Protein AF-A0A7C5H1P5-F1 (afdb_monomer_lite)

Structure (mmCIF, N/CA/C/O backbone):
data_AF-A0A7C5H1P5-F1
#
_entry.id   AF-A0A7C5H1P5-F1
#
loop_
_atom_site.group_PDB
_atom_site.id
_atom_site.type_symbol
_atom_site.label_atom_id
_atom_site.label_alt_id
_atom_site.labe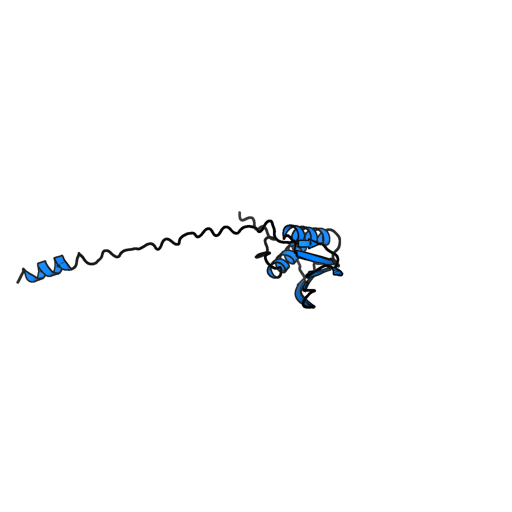l_comp_id
_atom_site.label_asym_id
_atom_site.label_entity_id
_atom_site.label_seq_id
_atom_site.pdbx_PDB_ins_code
_atom_site.Cartn_x
_atom_site.Cartn_y
_atom_site.Cartn_z
_atom_site.occupancy
_atom_site.B_iso_or_equiv
_atom_site.auth_seq_id
_atom_site.auth_comp_id
_atom_site.auth_asym_id
_atom_site.auth_atom_id
_atom_site.pdbx_PDB_model_num
ATOM 1 N N . MET A 1 1 ? 20.302 88.167 0.548 1.00 55.44 1 MET A N 1
ATOM 2 C CA . MET A 1 1 ? 19.332 87.057 0.392 1.00 55.44 1 MET A CA 1
ATOM 3 C C . MET A 1 1 ? 20.036 85.693 0.522 1.00 55.44 1 MET A C 1
ATOM 5 O O . MET A 1 1 ? 20.121 84.957 -0.442 1.00 55.44 1 MET A O 1
ATOM 9 N N . SER A 1 2 ? 20.633 85.384 1.687 1.00 56.62 2 SER A N 1
ATOM 10 C CA . SER A 1 2 ? 21.633 84.287 1.818 1.00 56.62 2 SER A CA 1
ATOM 11 C C . SER A 1 2 ? 21.554 83.483 3.138 1.00 56.62 2 SER A C 1
ATOM 13 O O . SER A 1 2 ? 22.177 82.436 3.280 1.00 56.62 2 SER A O 1
ATOM 15 N N . ARG A 1 3 ? 20.734 83.911 4.113 1.00 51.34 3 ARG A N 1
ATOM 16 C CA . ARG A 1 3 ? 20.598 83.218 5.412 1.00 51.34 3 ARG A CA 1
ATOM 17 C C . ARG A 1 3 ? 19.461 82.192 5.476 1.00 51.34 3 ARG A C 1
ATOM 19 O O . ARG A 1 3 ? 19.611 81.193 6.162 1.00 51.34 3 ARG A O 1
ATOM 26 N N . LYS A 1 4 ? 18.357 82.384 4.740 1.00 46.12 4 LYS A N 1
ATOM 27 C CA . LYS A 1 4 ? 17.201 81.462 4.790 1.00 46.12 4 LYS A CA 1
ATOM 28 C C . LYS A 1 4 ? 17.402 80.159 4.001 1.00 46.12 4 LYS A C 1
ATOM 30 O O . LYS A 1 4 ? 16.809 79.154 4.366 1.00 46.12 4 LYS A O 1
ATOM 35 N N . ILE A 1 5 ? 18.281 80.165 2.993 1.00 51.81 5 ILE A N 1
ATOM 36 C CA . ILE A 1 5 ? 18.596 78.998 2.142 1.00 51.81 5 ILE A CA 1
ATOM 37 C C . ILE A 1 5 ? 19.561 78.026 2.844 1.00 51.81 5 ILE A C 1
ATOM 39 O O . ILE A 1 5 ? 19.446 76.816 2.698 1.00 51.81 5 ILE A O 1
ATOM 43 N N . LYS A 1 6 ? 20.479 78.534 3.679 1.00 44.69 6 LYS A N 1
ATOM 44 C CA . LYS A 1 6 ? 21.408 77.677 4.439 1.00 44.69 6 LYS A CA 1
ATOM 45 C C . LYS A 1 6 ? 20.734 76.962 5.616 1.00 44.69 6 LYS A C 1
ATOM 47 O O . LYS A 1 6 ? 21.149 75.868 5.971 1.00 44.69 6 LYS A O 1
ATOM 52 N N . ILE A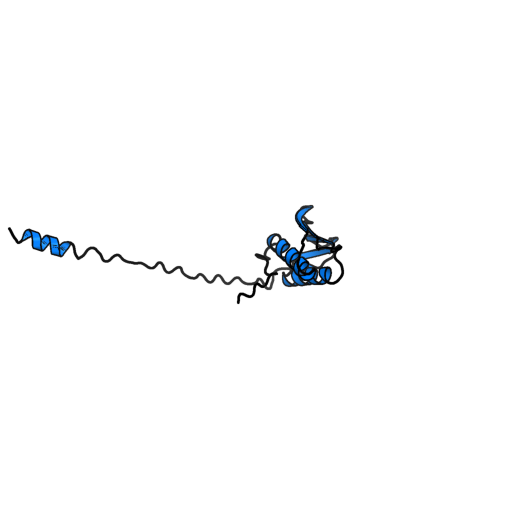 1 7 ? 19.681 77.553 6.188 1.00 51.31 7 ILE A N 1
ATOM 53 C CA . ILE A 1 7 ? 18.928 76.950 7.302 1.00 51.31 7 ILE A CA 1
ATOM 54 C C . ILE A 1 7 ? 17.991 75.844 6.795 1.00 51.31 7 ILE A C 1
ATOM 56 O O . ILE A 1 7 ? 17.827 74.829 7.462 1.00 51.31 7 ILE A O 1
ATOM 60 N N . THR A 1 8 ? 17.433 75.986 5.589 1.00 48.09 8 THR A N 1
ATOM 61 C CA . THR A 1 8 ? 16.593 74.940 4.981 1.00 48.09 8 THR A CA 1
ATOM 62 C C . THR A 1 8 ? 17.403 73.729 4.518 1.00 48.09 8 THR A C 1
ATOM 64 O O . THR A 1 8 ? 16.903 72.613 4.600 1.00 48.09 8 THR A O 1
ATOM 67 N N . LEU A 1 9 ? 18.668 73.910 4.121 1.00 46.34 9 LEU A N 1
ATOM 68 C CA . LEU A 1 9 ? 19.523 72.792 3.707 1.00 46.34 9 LEU A CA 1
ATOM 69 C C . LEU A 1 9 ? 20.058 71.961 4.890 1.00 46.34 9 LEU A C 1
ATOM 71 O O . LEU A 1 9 ? 20.289 70.767 4.740 1.00 46.34 9 LEU A O 1
ATOM 75 N N . ALA A 1 10 ? 20.206 72.557 6.078 1.00 46.91 10 ALA A N 1
ATOM 76 C CA . ALA A 1 10 ? 20.633 71.832 7.279 1.00 46.91 10 ALA A CA 1
ATOM 77 C C . ALA A 1 10 ? 19.499 71.021 7.937 1.00 46.91 10 ALA A C 1
ATOM 79 O O . ALA A 1 10 ? 19.776 70.047 8.631 1.00 46.91 10 ALA A O 1
ATOM 80 N N . LEU A 1 11 ? 18.230 71.383 7.705 1.00 47.72 11 LEU A N 1
ATOM 81 C CA . LEU A 1 11 ? 17.080 70.660 8.264 1.00 47.72 11 LEU A CA 1
ATOM 82 C C . LEU A 1 11 ? 16.635 69.459 7.409 1.00 47.72 11 LEU A C 1
ATOM 84 O O . LEU A 1 11 ? 15.921 68.593 7.903 1.00 47.72 11 LEU A O 1
ATOM 88 N N . LEU A 1 12 ? 17.055 69.390 6.141 1.00 45.72 12 LEU A N 1
ATOM 89 C CA . LEU A 1 12 ? 16.641 68.333 5.210 1.00 45.72 12 LEU A CA 1
ATOM 90 C C . LEU A 1 12 ? 17.541 67.081 5.262 1.00 45.72 12 LEU A C 1
ATOM 92 O O . LEU A 1 12 ? 17.140 66.027 4.786 1.00 45.72 12 LEU A O 1
ATOM 96 N N . CYS A 1 13 ? 18.726 67.159 5.879 1.00 45.88 13 CYS A N 1
ATOM 97 C CA . CYS A 1 13 ? 19.637 66.012 6.016 1.00 45.88 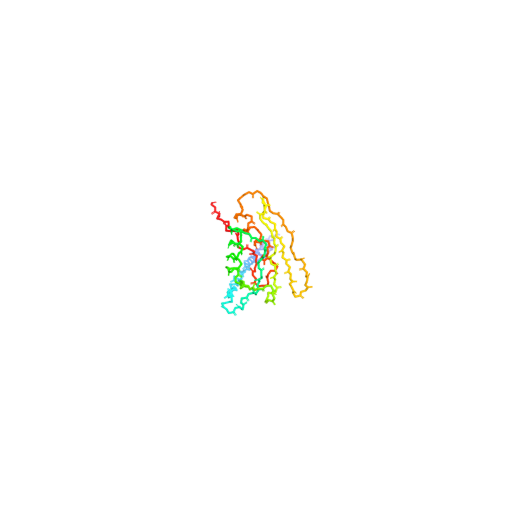13 CYS A CA 1
ATOM 98 C C . CYS A 1 13 ? 19.401 65.151 7.269 1.00 45.88 13 CYS A C 1
ATOM 100 O O . CYS A 1 13 ? 20.083 64.145 7.438 1.00 45.88 13 CYS A O 1
ATOM 102 N N . LEU A 1 14 ? 18.463 65.514 8.152 1.00 46.31 14 LEU A N 1
ATOM 103 C CA . LEU A 1 14 ? 18.226 64.782 9.405 1.00 46.31 14 LEU A CA 1
ATOM 104 C C . LEU A 1 14 ? 17.067 63.769 9.337 1.00 46.31 14 LEU A C 1
ATOM 106 O O . LEU A 1 14 ? 16.761 63.141 10.343 1.00 46.31 14 LEU A O 1
ATOM 110 N N . ALA A 1 15 ? 16.413 63.608 8.181 1.00 51.94 15 ALA A N 1
ATOM 111 C CA . ALA A 1 15 ? 15.153 62.862 8.064 1.00 51.94 15 ALA A CA 1
ATOM 112 C C . ALA A 1 15 ? 15.231 61.568 7.232 1.00 51.94 15 ALA A C 1
ATOM 114 O O . ALA A 1 15 ? 14.198 61.001 6.890 1.00 51.94 15 ALA A O 1
ATOM 115 N N . SER A 1 16 ? 16.424 61.079 6.890 1.00 52.59 16 SER A N 1
ATOM 116 C CA . SER A 1 16 ? 16.567 59.880 6.052 1.00 52.59 16 SER A CA 1
ATOM 117 C C . SER A 1 16 ? 17.573 58.885 6.619 1.00 52.59 16 SER A C 1
ATOM 119 O O . SER A 1 16 ? 18.512 58.480 5.939 1.00 52.59 16 SER A O 1
ATOM 121 N N . ILE A 1 17 ? 17.363 58.472 7.867 1.00 58.31 17 ILE A N 1
ATOM 122 C CA . ILE A 1 17 ? 17.812 57.153 8.317 1.00 58.31 17 ILE A CA 1
ATOM 123 C C . ILE A 1 17 ? 16.570 56.274 8.221 1.00 58.31 17 ILE A C 1
ATOM 125 O O . ILE A 1 17 ? 15.734 56.246 9.115 1.00 58.31 17 ILE A O 1
ATOM 129 N N . VAL A 1 18 ? 16.395 55.655 7.055 1.00 57.12 18 VAL A N 1
ATOM 130 C CA . VAL A 1 18 ? 15.391 54.613 6.855 1.00 57.12 18 VAL A CA 1
ATOM 131 C C . VAL A 1 18 ? 15.849 53.433 7.700 1.00 57.12 18 VAL A C 1
ATOM 133 O O . VAL A 1 18 ? 16.873 52.816 7.409 1.00 57.12 18 VAL A O 1
ATOM 136 N N . GLU A 1 19 ? 15.133 53.169 8.786 1.00 53.38 19 GLU A N 1
ATOM 137 C CA . GLU A 1 19 ? 15.336 51.993 9.619 1.00 53.38 19 GLU A CA 1
ATOM 138 C C . GLU A 1 19 ? 15.024 50.758 8.773 1.00 53.38 19 GLU A C 1
ATOM 140 O O . GLU A 1 19 ? 13.871 50.404 8.532 1.00 53.38 19 GLU A O 1
ATOM 145 N N . PHE A 1 20 ? 16.070 50.108 8.269 1.00 50.84 20 PHE A N 1
ATOM 146 C CA . PHE A 1 20 ? 15.958 48.779 7.692 1.00 50.84 20 PHE A CA 1
ATOM 147 C C . PHE A 1 20 ? 15.830 47.795 8.860 1.00 50.84 20 PHE A C 1
ATOM 149 O O . PHE A 1 20 ? 16.793 47.138 9.255 1.00 50.84 20 PHE A O 1
ATOM 156 N N . SER A 1 21 ? 14.647 47.739 9.475 1.00 52.03 21 SER A N 1
ATOM 157 C CA . SER A 1 21 ? 14.303 46.637 10.368 1.00 52.03 21 SER A CA 1
ATOM 158 C C . SER A 1 21 ? 14.248 45.374 9.522 1.00 52.03 21 SER A C 1
ATOM 160 O O . SER A 1 21 ? 13.253 45.085 8.861 1.00 52.03 21 SER A O 1
ATOM 162 N N . VAL A 1 22 ? 15.345 44.619 9.526 1.00 59.28 22 VAL A N 1
ATOM 163 C CA . VAL A 1 22 ? 15.317 43.212 9.143 1.00 59.28 22 VAL A CA 1
ATOM 164 C C . VAL A 1 22 ? 14.407 42.544 10.165 1.00 59.28 22 VAL A C 1
ATOM 166 O O . VAL A 1 22 ? 14.810 42.318 11.304 1.00 59.28 22 VAL A O 1
ATOM 169 N N . ALA A 1 23 ? 13.152 42.305 9.784 1.00 57.19 23 ALA A N 1
ATOM 170 C CA . ALA A 1 23 ? 12.286 41.395 10.508 1.00 57.19 23 ALA A CA 1
ATOM 171 C C . ALA A 1 23 ? 13.000 40.043 10.499 1.00 57.19 23 ALA A C 1
ATOM 173 O O . ALA A 1 23 ? 13.053 39.356 9.481 1.00 57.19 23 ALA A O 1
ATOM 174 N N . GLN A 1 24 ? 13.659 39.725 11.609 1.00 57.91 24 GLN A N 1
ATOM 175 C CA . GLN A 1 24 ? 14.222 38.412 11.830 1.00 57.91 24 GLN A CA 1
ATOM 176 C C . GLN A 1 24 ? 13.020 37.474 11.903 1.00 57.91 24 GLN A C 1
ATOM 178 O O . GLN A 1 24 ? 12.308 37.472 12.905 1.00 57.91 24 GLN A O 1
ATOM 183 N N . GLU A 1 25 ? 12.742 36.741 10.820 1.00 66.06 25 GLU A N 1
ATOM 184 C CA . GLU A 1 25 ? 11.875 35.574 10.922 1.00 66.06 25 GLU A CA 1
ATOM 185 C C . GLU A 1 25 ? 12.531 34.668 11.959 1.00 66.06 25 GLU A C 1
ATOM 187 O O . GLU A 1 25 ? 13.609 34.108 11.744 1.00 66.06 25 GLU A O 1
ATOM 192 N N . GLU A 1 26 ? 11.927 34.617 13.142 1.00 67.31 26 GLU A N 1
ATOM 193 C CA . GLU A 1 26 ? 12.281 33.637 14.143 1.00 67.31 26 GLU A CA 1
ATOM 194 C C . GLU A 1 26 ? 12.120 32.277 13.471 1.00 67.31 26 GLU A C 1
ATOM 196 O O . GLU A 1 26 ? 11.021 31.892 13.066 1.00 67.31 26 GLU A O 1
ATOM 201 N N . ILE A 1 27 ? 13.234 31.563 13.299 1.00 67.12 27 ILE A N 1
ATOM 202 C CA . ILE A 1 27 ? 13.195 30.174 12.867 1.00 67.12 27 ILE A CA 1
ATOM 203 C C . ILE A 1 27 ? 12.598 29.413 14.044 1.00 67.12 27 ILE A C 1
ATOM 205 O O . ILE A 1 27 ? 13.307 28.934 14.931 1.00 67.12 27 ILE A O 1
ATOM 209 N N . VAL A 1 28 ? 11.270 29.339 14.067 1.00 67.88 28 VAL A N 1
ATOM 210 C CA . VAL A 1 28 ? 10.536 28.483 14.984 1.00 67.88 28 VAL A CA 1
ATOM 211 C C . VAL A 1 28 ? 10.843 27.061 14.545 1.00 67.88 28 VAL A C 1
ATOM 213 O O . VAL A 1 28 ? 10.207 26.500 13.652 1.00 67.88 28 VAL A O 1
ATOM 216 N N . ILE A 1 29 ? 11.875 26.475 15.152 1.00 68.75 29 ILE A N 1
ATOM 217 C CA . ILE A 1 29 ? 12.141 25.046 15.047 1.00 68.75 29 ILE A CA 1
ATOM 218 C C . ILE A 1 29 ? 11.053 24.357 15.862 1.00 68.75 29 ILE A C 1
ATOM 220 O O . ILE A 1 29 ? 11.237 24.000 17.029 1.00 68.75 29 ILE A O 1
ATOM 224 N N . THR A 1 30 ? 9.885 24.178 15.251 1.00 62.41 30 THR A N 1
ATOM 225 C CA . THR A 1 30 ? 8.869 23.285 15.784 1.00 62.41 30 THR A CA 1
ATOM 226 C C . THR A 1 30 ? 9.493 21.899 15.756 1.00 62.41 30 THR A C 1
ATOM 228 O O . THR A 1 30 ? 9.673 21.314 14.686 1.00 62.41 30 THR A O 1
ATOM 231 N N . LYS A 1 31 ? 9.883 21.369 16.922 1.00 57.22 31 LYS A N 1
ATOM 232 C CA . LYS A 1 31 ? 10.231 19.952 17.037 1.00 57.22 31 LYS A CA 1
ATOM 233 C C . LYS A 1 31 ? 9.008 19.172 16.571 1.00 57.22 31 LYS A C 1
ATOM 235 O O . LYS A 1 31 ? 8.044 19.030 17.317 1.00 57.22 31 LYS A O 1
ATOM 240 N N . GLN A 1 32 ? 9.049 18.670 15.342 1.00 54.78 32 GLN A N 1
ATOM 241 C CA . GLN A 1 32 ? 8.184 17.582 14.932 1.00 54.78 32 GLN A CA 1
ATOM 242 C C . GLN A 1 32 ? 8.627 16.387 15.768 1.00 54.78 32 GLN A C 1
ATOM 244 O O . GLN A 1 32 ? 9.576 15.687 15.425 1.00 54.78 32 GLN A O 1
ATOM 249 N N . THR A 1 33 ? 8.013 16.214 16.936 1.00 50.03 33 THR A N 1
ATOM 250 C CA . THR A 1 33 ? 8.090 14.955 17.662 1.00 50.03 33 THR A CA 1
ATOM 251 C C . THR A 1 33 ? 7.540 13.899 16.725 1.00 50.03 33 THR A C 1
ATOM 253 O O . THR A 1 33 ? 6.332 13.831 16.510 1.00 50.03 33 THR A O 1
ATOM 256 N N . TRP A 1 34 ? 8.431 13.103 16.139 1.00 52.09 34 TRP A N 1
ATOM 257 C CA . TRP A 1 34 ? 8.077 11.821 15.548 1.00 52.09 34 TRP A CA 1
ATOM 258 C C . TRP A 1 34 ? 7.427 11.066 16.696 1.00 52.09 34 TRP A C 1
ATOM 260 O O . TRP A 1 34 ? 8.092 10.753 17.687 1.00 52.09 34 TRP A O 1
ATOM 270 N N . ALA A 1 35 ? 6.105 10.945 16.655 1.00 56.09 35 ALA A N 1
ATOM 271 C CA . ALA A 1 35 ? 5.340 10.422 17.763 1.00 56.09 35 ALA A CA 1
ATOM 272 C C . ALA A 1 35 ? 5.678 8.936 17.914 1.00 56.09 35 ALA A C 1
ATOM 274 O O . ALA A 1 35 ? 5.030 8.067 17.343 1.00 56.09 35 ALA A O 1
ATOM 275 N N . LEU A 1 36 ? 6.717 8.649 18.700 1.00 52.97 36 LEU A N 1
ATOM 276 C CA . LEU A 1 36 ? 7.221 7.303 18.979 1.00 52.97 36 LEU A CA 1
ATOM 277 C C . LEU A 1 36 ? 6.151 6.408 19.644 1.00 52.97 36 LEU A C 1
ATOM 279 O O . LEU A 1 36 ? 6.331 5.201 19.735 1.00 52.97 36 LEU A O 1
ATOM 283 N N . ASN A 1 37 ? 5.038 7.011 20.085 1.00 57.06 37 ASN A N 1
ATOM 284 C CA . ASN A 1 37 ? 3.897 6.383 20.748 1.00 57.06 37 ASN A CA 1
ATOM 285 C C . ASN A 1 37 ? 2.607 6.378 19.904 1.00 57.06 37 ASN A C 1
ATOM 287 O O . ASN A 1 37 ? 1.535 6.088 20.441 1.00 57.06 37 ASN A O 1
ATOM 291 N N . GLU A 1 38 ? 2.652 6.711 18.611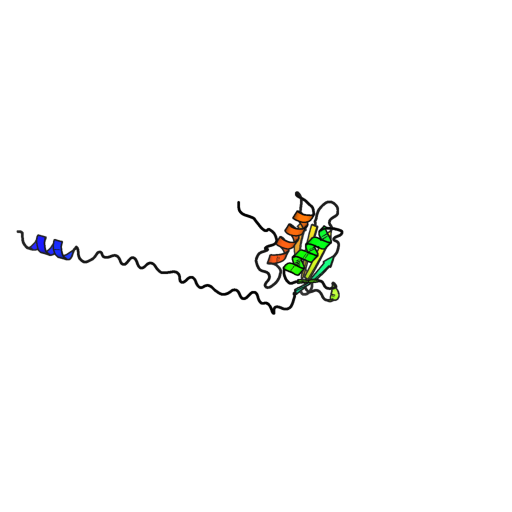 1.00 69.69 38 GLU A N 1
ATOM 292 C CA . GLU A 1 38 ? 1.466 6.551 17.767 1.00 69.69 38 GLU A CA 1
ATOM 293 C C . GLU A 1 38 ? 1.147 5.069 17.549 1.00 69.69 38 GLU A C 1
ATOM 295 O O . GLU A 1 38 ? 1.991 4.276 17.129 1.00 69.69 38 GLU A O 1
ATOM 300 N N . LYS A 1 39 ? -0.107 4.691 17.831 1.00 83.62 39 LYS A N 1
ATOM 301 C CA . LYS A 1 39 ? -0.600 3.337 17.577 1.00 83.62 39 LYS A CA 1
ATOM 302 C C . LYS A 1 39 ? -0.403 3.013 16.086 1.00 83.62 39 LYS A C 1
ATOM 304 O O . LYS A 1 39 ? -0.850 3.801 15.249 1.00 83.62 39 LYS A O 1
ATOM 309 N N . PRO A 1 40 ? 0.213 1.867 15.739 1.00 89.50 40 PRO A N 1
ATOM 310 C CA . PRO A 1 40 ? 0.361 1.466 14.348 1.00 89.50 40 PRO A CA 1
ATOM 311 C C . PRO A 1 40 ? -0.986 1.423 13.623 1.00 89.50 40 PRO A C 1
ATOM 313 O O . PRO A 1 40 ? -1.965 0.906 14.171 1.00 89.50 40 PRO A O 1
ATOM 316 N N . LEU A 1 41 ? -1.025 1.941 12.396 1.00 93.62 41 LEU A N 1
ATOM 317 C CA . LEU A 1 41 ? -2.242 1.988 11.587 1.00 93.62 41 LEU A CA 1
ATOM 318 C C . LEU A 1 41 ? -2.552 0.587 11.031 1.00 93.62 41 LEU A C 1
ATOM 320 O O . LEU A 1 41 ? -1.745 0.072 10.255 1.00 93.62 41 LEU A O 1
ATOM 324 N N . PRO A 1 42 ? -3.666 -0.063 11.406 1.00 96.88 42 PRO A N 1
ATOM 325 C CA . PRO A 1 42 ? -3.978 -1.400 10.915 1.00 96.88 42 PRO A CA 1
ATOM 326 C C . PRO A 1 42 ? -4.374 -1.362 9.431 1.00 96.88 42 PRO A C 1
ATOM 328 O O . PRO A 1 42 ? -5.360 -0.722 9.056 1.00 96.88 42 PRO A O 1
ATOM 331 N N . ILE A 1 43 ? -3.620 -2.070 8.592 1.00 97.94 43 ILE A N 1
ATOM 332 C CA . ILE A 1 43 ? -3.825 -2.134 7.140 1.00 97.94 43 ILE A CA 1
ATOM 333 C C . ILE A 1 43 ? -3.754 -3.582 6.648 1.00 97.94 43 ILE A C 1
ATOM 335 O O . ILE A 1 43 ? -2.944 -4.373 7.133 1.00 97.94 43 ILE A O 1
ATOM 339 N N . ALA A 1 44 ? -4.594 -3.937 5.681 1.00 98.50 44 ALA A N 1
ATOM 340 C CA . ALA A 1 44 ? -4.538 -5.222 4.990 1.00 98.50 44 ALA A CA 1
ATOM 341 C C . ALA A 1 44 ? -3.953 -5.044 3.583 1.00 98.50 44 ALA A C 1
ATOM 343 O O . ALA A 1 44 ? -4.199 -4.034 2.926 1.00 98.50 44 ALA A O 1
ATOM 344 N N . VAL A 1 45 ? -3.207 -6.044 3.109 1.00 98.44 45 VAL A N 1
ATOM 345 C CA . VAL A 1 45 ? -2.624 -6.080 1.758 1.00 98.44 45 VAL A CA 1
ATOM 346 C C . VAL A 1 45 ? -3.055 -7.373 1.070 1.00 98.44 45 VAL A C 1
ATOM 348 O O . VAL A 1 45 ? -2.899 -8.449 1.647 1.00 98.44 45 VAL A O 1
ATOM 351 N N . SER A 1 46 ? -3.596 -7.288 -0.148 1.00 98.06 46 SER A N 1
ATOM 352 C CA . SER A 1 46 ? -4.122 -8.450 -0.880 1.00 98.06 46 SER A CA 1
ATOM 353 C C . SER A 1 46 ? -3.894 -8.369 -2.396 1.00 98.06 46 SER A C 1
ATOM 355 O O . SER A 1 46 ? -3.802 -7.285 -2.969 1.00 98.06 46 SER A O 1
ATOM 357 N N . GLY A 1 47 ? -3.813 -9.533 -3.048 1.00 97.88 47 GLY A N 1
ATOM 358 C CA . GLY A 1 47 ? -3.768 -9.692 -4.510 1.00 97.88 47 GLY A CA 1
ATOM 359 C C . GLY A 1 47 ? -2.396 -9.507 -5.183 1.00 97.88 47 GLY A C 1
ATOM 360 O O . GLY A 1 47 ? -2.211 -9.923 -6.325 1.00 97.88 47 GLY A O 1
ATOM 361 N N . PHE A 1 48 ? -1.400 -8.972 -4.472 1.00 98.19 48 PHE A N 1
ATOM 362 C CA . PHE A 1 48 ? -0.008 -8.930 -4.939 1.00 98.19 48 PHE A CA 1
ATOM 363 C C . PHE A 1 48 ? 0.747 -10.227 -4.632 1.00 98.19 48 PHE A C 1
ATOM 365 O O . PHE A 1 48 ? 0.491 -10.881 -3.620 1.00 98.19 48 PHE A O 1
ATOM 372 N N . THR A 1 49 ? 1.740 -10.552 -5.457 1.00 97.94 49 THR A N 1
ATOM 373 C CA . THR A 1 49 ? 2.590 -11.744 -5.347 1.00 97.94 49 THR A CA 1
ATOM 374 C C . THR A 1 49 ? 4.081 -11.394 -5.420 1.00 97.94 49 THR A C 1
ATOM 376 O O . THR A 1 49 ? 4.469 -10.313 -5.872 1.00 97.94 49 THR A O 1
ATOM 379 N N . GLY A 1 50 ? 4.938 -12.318 -4.969 1.00 96.88 50 GLY A N 1
ATOM 380 C CA . GLY A 1 50 ? 6.394 -12.231 -5.128 1.00 96.88 50 GLY A CA 1
ATOM 381 C C . GLY A 1 50 ? 7.026 -10.977 -4.514 1.00 96.88 50 GLY A C 1
ATOM 382 O O . GLY A 1 50 ? 6.686 -10.569 -3.404 1.00 96.88 50 GLY A O 1
ATOM 383 N N . GLU A 1 51 ? 7.966 -10.364 -5.241 1.00 95.38 51 GLU A N 1
ATOM 384 C CA . GLU A 1 51 ? 8.688 -9.168 -4.782 1.00 95.38 51 GLU A CA 1
ATOM 385 C C . GLU A 1 51 ? 7.749 -7.986 -4.512 1.00 95.38 51 GLU A C 1
ATOM 387 O O . GLU A 1 51 ? 7.907 -7.308 -3.500 1.00 95.38 51 GLU A O 1
ATOM 392 N N . VAL A 1 52 ? 6.747 -7.761 -5.369 1.00 97.81 52 VAL A N 1
ATOM 393 C CA . VAL A 1 52 ? 5.815 -6.630 -5.229 1.00 97.81 52 VAL A CA 1
ATOM 394 C C . VAL A 1 52 ? 5.074 -6.698 -3.898 1.00 97.81 52 VAL A C 1
ATOM 396 O O . VAL A 1 52 ? 4.984 -5.692 -3.198 1.00 97.81 52 VAL A O 1
ATOM 399 N N . HIS A 1 53 ? 4.605 -7.890 -3.514 1.00 98.25 53 HIS A N 1
ATOM 400 C CA . HIS A 1 53 ? 3.969 -8.104 -2.215 1.00 98.25 53 HIS A CA 1
ATOM 401 C C . HIS A 1 53 ? 4.897 -7.715 -1.056 1.00 98.25 53 HIS A C 1
ATOM 403 O O . HIS A 1 53 ? 4.497 -6.975 -0.158 1.00 98.25 53 HIS A O 1
ATOM 409 N N . ASN A 1 54 ? 6.147 -8.182 -1.097 1.00 97.81 54 ASN A N 1
ATOM 410 C CA . ASN A 1 54 ? 7.121 -7.942 -0.033 1.00 97.81 54 ASN A CA 1
ATOM 411 C C . ASN A 1 54 ? 7.494 -6.458 0.087 1.00 97.81 54 ASN A C 1
ATOM 413 O O . ASN A 1 54 ? 7.606 -5.952 1.200 1.00 97.81 54 ASN A O 1
ATOM 417 N N . VAL A 1 55 ? 7.650 -5.760 -1.041 1.00 96.81 55 VAL A N 1
ATOM 418 C CA . VAL A 1 55 ? 7.985 -4.327 -1.073 1.00 96.81 55 VAL A CA 1
ATOM 419 C C . VAL A 1 55 ? 6.845 -3.484 -0.516 1.00 96.81 55 VAL A C 1
ATOM 421 O O . VAL A 1 55 ? 7.076 -2.679 0.380 1.00 96.81 55 VAL A O 1
ATOM 424 N N . ILE A 1 56 ? 5.609 -3.711 -0.978 1.00 97.81 56 ILE A N 1
ATOM 425 C CA . ILE A 1 56 ? 4.438 -2.972 -0.481 1.00 97.81 56 ILE A CA 1
ATOM 426 C C . ILE A 1 56 ? 4.297 -3.162 1.029 1.00 97.81 56 ILE A C 1
ATOM 428 O O . ILE A 1 56 ? 4.086 -2.199 1.763 1.00 97.81 56 ILE A O 1
ATOM 432 N N . ARG A 1 57 ? 4.437 -4.406 1.502 1.00 97.69 57 ARG A N 1
ATOM 433 C CA . ARG A 1 57 ? 4.346 -4.724 2.925 1.00 97.69 57 ARG A CA 1
ATOM 434 C C . ARG A 1 57 ? 5.419 -3.992 3.734 1.00 97.69 57 ARG A C 1
ATOM 436 O O . ARG A 1 57 ? 5.089 -3.348 4.725 1.00 97.69 57 ARG A O 1
ATOM 443 N N . PHE A 1 58 ? 6.673 -4.084 3.296 1.00 96.00 58 PHE A N 1
ATOM 444 C CA . PHE A 1 58 ? 7.808 -3.464 3.971 1.00 96.00 58 PHE A CA 1
ATOM 445 C C . PHE A 1 58 ? 7.671 -1.940 4.040 1.00 96.00 58 PHE A C 1
ATOM 447 O O . PHE A 1 58 ? 7.791 -1.368 5.120 1.00 96.00 58 PHE A O 1
ATOM 454 N N . ASP A 1 59 ? 7.366 -1.281 2.922 1.00 94.69 59 ASP A N 1
ATOM 455 C CA . ASP A 1 59 ? 7.240 0.177 2.891 1.00 94.69 59 ASP A CA 1
ATOM 456 C C . ASP A 1 59 ? 6.099 0.660 3.801 1.00 94.69 59 ASP A C 1
ATOM 458 O O . ASP A 1 59 ? 6.254 1.647 4.516 1.00 94.69 59 ASP A O 1
ATOM 462 N N . LEU A 1 60 ? 4.963 -0.051 3.833 1.00 94.94 60 LEU A N 1
ATOM 463 C CA . LEU A 1 60 ? 3.855 0.269 4.740 1.00 94.94 60 LEU A CA 1
ATOM 464 C C . LEU A 1 60 ? 4.239 0.081 6.216 1.00 94.94 60 LEU A C 1
ATOM 466 O O . LEU A 1 60 ? 3.852 0.898 7.053 1.00 94.94 60 LEU A O 1
ATOM 470 N N . GLU A 1 61 ? 5.006 -0.960 6.546 1.00 93.44 61 GLU A N 1
ATOM 471 C CA . GLU A 1 61 ? 5.543 -1.170 7.898 1.00 93.44 61 GLU A CA 1
ATOM 472 C C . GLU A 1 61 ? 6.521 -0.048 8.293 1.00 93.44 61 GLU A C 1
ATOM 474 O O . GLU A 1 61 ? 6.435 0.474 9.407 1.00 93.44 61 GLU A O 1
ATOM 479 N N . VAL A 1 62 ? 7.381 0.404 7.371 1.00 90.06 62 VAL A N 1
ATOM 480 C CA . VAL A 1 62 ? 8.269 1.569 7.565 1.00 90.06 62 VAL A CA 1
ATOM 481 C C . VAL A 1 62 ? 7.471 2.861 7.754 1.00 90.06 62 VAL A C 1
ATOM 483 O O . VAL A 1 62 ? 7.835 3.697 8.580 1.00 90.06 62 VAL A O 1
ATOM 486 N N . LEU A 1 63 ? 6.336 3.001 7.067 1.00 88.50 63 LEU A N 1
ATOM 487 C CA . LEU A 1 63 ? 5.367 4.074 7.294 1.00 88.50 63 LEU A CA 1
ATOM 488 C C . LEU A 1 63 ? 4.567 3.884 8.595 1.00 88.50 63 LEU A C 1
ATOM 490 O O . LEU A 1 63 ? 3.571 4.565 8.798 1.00 88.50 63 LEU A O 1
ATOM 494 N N . GLY A 1 64 ? 4.931 2.967 9.492 1.00 89.19 64 GLY A N 1
ATOM 495 C CA . GLY A 1 64 ? 4.252 2.792 10.778 1.00 89.19 64 GLY A CA 1
ATOM 496 C C . GLY A 1 64 ? 2.838 2.215 10.659 1.00 89.19 64 GLY A C 1
ATOM 497 O O . GLY A 1 64 ? 1.982 2.492 11.511 1.00 89.19 64 GLY A O 1
ATOM 498 N N . CYS A 1 65 ? 2.565 1.450 9.602 1.00 93.25 65 CYS A N 1
ATOM 499 C CA . CYS A 1 65 ? 1.374 0.616 9.512 1.00 93.25 65 CYS A CA 1
ATOM 500 C C . CYS A 1 65 ? 1.641 -0.755 10.145 1.00 93.25 65 CYS A C 1
ATOM 502 O O . CYS A 1 65 ? 2.755 -1.272 10.125 1.00 93.25 65 CYS A O 1
ATOM 504 N N . LYS A 1 66 ? 0.596 -1.377 10.687 1.00 95.94 66 LYS A N 1
ATOM 505 C CA . LYS A 1 66 ? 0.618 -2.769 11.132 1.00 95.94 66 LYS A CA 1
ATOM 506 C C . LYS A 1 66 ? -0.189 -3.599 10.154 1.00 95.94 66 LYS A C 1
ATOM 508 O O . LYS A 1 66 ? -1.383 -3.366 9.983 1.00 95.94 66 LYS A O 1
ATOM 513 N N . ILE A 1 67 ? 0.455 -4.594 9.559 1.00 97.38 67 ILE A N 1
ATOM 514 C CA . ILE A 1 67 ? -0.216 -5.498 8.633 1.00 97.38 67 ILE A CA 1
ATOM 515 C C . ILE A 1 67 ? -1.087 -6.470 9.422 1.00 97.38 67 ILE A C 1
ATOM 517 O O . ILE A 1 67 ? -0.591 -7.197 10.288 1.00 97.38 67 ILE A O 1
ATOM 521 N N . VAL A 1 68 ? -2.379 -6.473 9.123 1.00 98.06 68 VAL A N 1
ATOM 522 C CA . VAL A 1 68 ? -3.392 -7.305 9.782 1.00 98.06 68 VAL A CA 1
ATOM 523 C C . VAL A 1 68 ? -4.286 -7.984 8.744 1.00 98.06 68 VAL A C 1
ATOM 525 O O . VAL A 1 68 ? -4.173 -7.734 7.542 1.00 98.06 68 VAL A O 1
ATOM 528 N N . SER A 1 69 ? -5.169 -8.874 9.200 1.00 96.94 69 SER A N 1
ATOM 529 C CA . SER A 1 69 ? -6.202 -9.450 8.335 1.00 96.94 69 SER A CA 1
ATOM 530 C C . SER A 1 69 ? -7.238 -8.393 7.931 1.00 96.94 69 SER A C 1
ATOM 532 O O . SER A 1 69 ? -7.436 -7.407 8.641 1.00 96.94 69 SER A O 1
ATOM 534 N N . THR A 1 70 ? -7.942 -8.597 6.814 1.00 95.69 70 THR A N 1
ATOM 535 C CA . THR A 1 70 ? -8.958 -7.647 6.318 1.00 95.69 70 THR A CA 1
ATOM 536 C C . THR A 1 70 ? -10.043 -7.329 7.353 1.00 95.69 70 THR A C 1
ATOM 538 O O . THR A 1 70 ? -10.518 -6.202 7.394 1.00 95.69 70 THR A O 1
ATOM 541 N N . ASN A 1 71 ? -10.385 -8.276 8.232 1.00 95.25 71 ASN A N 1
ATOM 542 C CA . ASN A 1 71 ? -11.411 -8.091 9.266 1.00 95.25 71 ASN A CA 1
ATOM 543 C C . ASN A 1 71 ? -10.986 -7.131 10.390 1.00 95.25 71 ASN A C 1
ATOM 545 O O . ASN A 1 71 ? -11.834 -6.627 11.120 1.00 95.25 71 ASN A O 1
ATOM 549 N N . GLU A 1 72 ? -9.684 -6.904 10.555 1.00 95.81 72 GLU A N 1
ATOM 550 C CA . GLU A 1 72 ? -9.106 -6.062 11.611 1.00 95.81 72 GLU A CA 1
ATOM 551 C C . GLU A 1 72 ? -8.515 -4.757 11.053 1.00 95.81 72 GLU A C 1
ATOM 553 O O . GLU A 1 72 ? -8.008 -3.922 11.808 1.00 95.81 72 GLU A O 1
ATOM 558 N N . ALA A 1 73 ? -8.533 -4.594 9.728 1.00 97.44 73 ALA A N 1
ATOM 559 C CA . ALA A 1 73 ? -7.914 -3.483 9.029 1.00 97.44 73 ALA A CA 1
ATOM 560 C C . ALA A 1 73 ? -8.836 -2.260 8.963 1.00 97.44 73 ALA A C 1
ATOM 562 O O .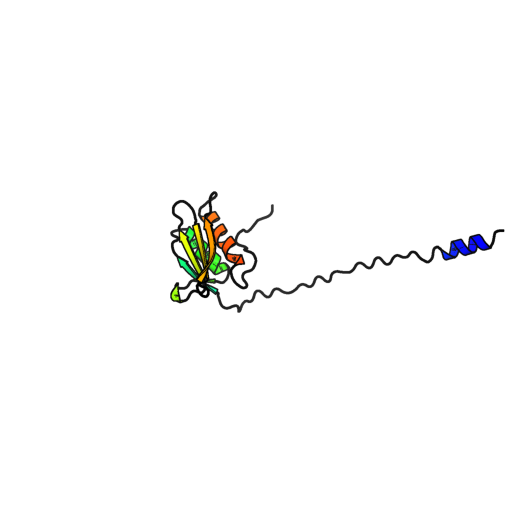 ALA A 1 73 ? -10.046 -2.380 8.800 1.00 97.44 73 ALA A O 1
ATOM 563 N N . GLN A 1 74 ? -8.245 -1.067 9.033 1.00 97.25 74 GLN A N 1
ATOM 564 C CA . GLN A 1 74 ? -8.939 0.183 8.704 1.00 97.25 74 GLN A CA 1
ATOM 565 C C . GLN A 1 74 ? -8.825 0.502 7.216 1.00 97.25 74 GLN A C 1
ATOM 567 O O . GLN A 1 74 ? -9.768 1.002 6.618 1.00 97.25 74 GLN A O 1
ATOM 572 N N . PHE A 1 75 ? -7.685 0.173 6.610 1.00 98.12 75 PHE A N 1
ATOM 573 C CA . PHE A 1 75 ? -7.444 0.358 5.185 1.00 98.12 75 PHE A CA 1
ATOM 574 C C . PHE A 1 75 ? -7.142 -0.976 4.508 1.00 98.12 75 PHE A C 1
ATOM 576 O O . PHE A 1 75 ? -6.509 -1.859 5.092 1.00 98.12 75 PHE A O 1
ATOM 583 N N . LEU A 1 76 ? -7.549 -1.108 3.251 1.00 98.50 76 LEU A N 1
ATOM 584 C CA . LEU A 1 76 ? -7.214 -2.236 2.392 1.00 98.50 76 LEU A CA 1
ATOM 585 C C . LEU A 1 76 ? -6.456 -1.739 1.165 1.00 98.50 76 LEU A C 1
ATOM 587 O O . LEU A 1 76 ? -6.980 -0.949 0.380 1.00 98.50 76 LEU A O 1
ATOM 591 N N . VAL A 1 77 ? -5.247 -2.261 0.980 1.00 98.50 77 VAL A N 1
ATOM 592 C CA . VAL A 1 77 ? -4.498 -2.161 -0.271 1.00 98.50 77 VAL A CA 1
ATOM 593 C C . VAL A 1 77 ? -4.729 -3.443 -1.055 1.00 98.50 77 VAL A C 1
ATOM 595 O O . VAL A 1 77 ? -4.286 -4.520 -0.651 1.00 98.50 77 VAL A O 1
ATOM 598 N N . ILE A 1 78 ? -5.439 -3.345 -2.172 1.00 98.44 78 ILE A N 1
ATOM 599 C CA . ILE A 1 78 ? -5.758 -4.495 -3.022 1.00 98.44 78 ILE A CA 1
ATOM 600 C C . ILE A 1 78 ? -5.319 -4.231 -4.452 1.00 98.44 78 ILE A C 1
ATOM 602 O O . ILE A 1 78 ? -5.488 -3.128 -4.966 1.00 98.44 78 ILE A O 1
ATOM 606 N N . GLY A 1 79 ? -4.754 -5.234 -5.111 1.00 97.88 79 GLY A N 1
ATOM 607 C CA . GLY A 1 79 ? -4.277 -5.061 -6.474 1.00 97.88 79 GLY A CA 1
ATOM 608 C C . GLY A 1 79 ? -3.737 -6.332 -7.095 1.00 97.88 79 GLY A C 1
ATOM 609 O O . GLY A 1 79 ? -4.047 -7.428 -6.643 1.00 97.88 79 GLY A O 1
ATOM 610 N N . SER A 1 80 ? -2.946 -6.179 -8.150 1.00 97.88 80 SER A N 1
ATOM 611 C CA . SER A 1 80 ? -2.209 -7.279 -8.768 1.00 97.88 80 SER A CA 1
ATOM 612 C C . SER A 1 80 ? -0.930 -6.777 -9.433 1.00 97.88 80 SER A C 1
ATOM 614 O O . SER A 1 80 ? -0.721 -5.574 -9.612 1.00 97.88 80 SER A O 1
ATOM 616 N N . ASN A 1 81 ? -0.051 -7.713 -9.778 1.00 97.19 81 ASN A N 1
ATOM 617 C CA . ASN A 1 81 ? 1.209 -7.454 -10.476 1.00 97.19 81 ASN A CA 1
ATOM 618 C C . ASN A 1 81 ? 1.403 -8.378 -11.688 1.00 97.19 81 ASN A C 1
ATOM 620 O O . ASN A 1 81 ? 2.523 -8.774 -12.012 1.00 97.19 81 ASN A O 1
ATOM 624 N N . GLU A 1 82 ? 0.303 -8.725 -12.358 1.00 92.00 82 GLU A N 1
ATOM 625 C CA . GLU A 1 82 ? 0.311 -9.485 -13.609 1.00 92.00 82 GLU A CA 1
ATOM 626 C C . GLU A 1 82 ? 0.638 -8.539 -14.774 1.00 92.00 82 GLU A C 1
ATOM 628 O O . GLU A 1 82 ? -0.207 -7.803 -15.281 1.00 92.00 82 GLU A O 1
ATOM 633 N N . GLY A 1 83 ? 1.918 -8.491 -15.147 1.00 90.69 83 GLY A N 1
ATOM 634 C CA . GLY A 1 83 ? 2.455 -7.614 -16.193 1.00 90.69 83 GLY A CA 1
ATOM 635 C C . GLY A 1 83 ? 2.832 -6.212 -15.705 1.00 90.69 83 GLY A C 1
ATOM 636 O O . GLY A 1 83 ? 3.889 -5.703 -16.074 1.00 90.69 83 GLY A O 1
ATOM 637 N N . ARG A 1 84 ? 2.016 -5.601 -14.840 1.00 95.81 84 ARG A N 1
ATOM 638 C CA . ARG A 1 84 ? 2.318 -4.319 -14.184 1.00 95.81 84 ARG A CA 1
ATOM 639 C C . ARG A 1 84 ? 1.663 -4.218 -12.813 1.00 95.81 84 ARG A C 1
ATOM 641 O O . ARG A 1 84 ? 0.649 -4.872 -12.583 1.00 95.81 84 ARG A O 1
ATOM 648 N N . VAL A 1 85 ? 2.205 -3.388 -11.925 1.00 98.25 85 VAL A N 1
ATOM 649 C CA . VAL A 1 85 ? 1.572 -3.123 -10.626 1.00 98.25 85 VAL A CA 1
ATOM 650 C C . VAL A 1 85 ? 0.338 -2.258 -10.838 1.00 98.25 85 VAL A C 1
ATOM 652 O O . VAL A 1 85 ? 0.405 -1.175 -11.420 1.00 98.25 85 VAL A O 1
ATOM 655 N N . GLN A 1 86 ? -0.792 -2.726 -10.335 1.00 98.06 86 GLN A N 1
ATOM 656 C CA . GLN A 1 86 ? -2.024 -1.959 -10.224 1.00 98.06 86 GLN A CA 1
ATOM 657 C C . GLN A 1 86 ? -2.583 -2.140 -8.824 1.00 98.06 86 GLN A C 1
ATOM 659 O O . GLN A 1 86 ? -2.527 -3.239 -8.278 1.00 98.06 86 GLN A O 1
ATOM 664 N N . GLY A 1 87 ? -3.092 -1.070 -8.230 1.00 98.06 87 GLY A N 1
ATOM 665 C CA . GLY A 1 87 ? -3.499 -1.074 -6.837 1.00 98.06 87 GLY A CA 1
ATOM 666 C C . GLY A 1 87 ? -4.608 -0.082 -6.553 1.00 98.06 87 GLY A C 1
ATOM 667 O O . GLY A 1 87 ? -4.746 0.951 -7.214 1.00 98.06 87 GLY A O 1
ATOM 668 N N . LYS A 1 88 ? -5.389 -0.428 -5.538 1.00 98.44 88 LYS A N 1
ATOM 669 C CA . LYS A 1 88 ? -6.445 0.382 -4.962 1.00 98.44 88 LYS A CA 1
ATOM 670 C C . LYS A 1 88 ? -6.212 0.545 -3.472 1.00 98.44 88 LYS A C 1
ATOM 672 O O . LYS A 1 88 ? -5.761 -0.397 -2.820 1.00 98.44 88 LYS A O 1
ATOM 677 N N . LEU A 1 89 ? -6.566 1.713 -2.953 1.00 98.44 89 LEU A N 1
ATOM 678 C CA . LEU A 1 89 ? -6.679 1.964 -1.522 1.00 98.44 89 LEU A CA 1
ATOM 679 C C . LEU A 1 89 ? -8.150 2.148 -1.184 1.00 98.44 89 LEU A C 1
ATOM 681 O O . LEU A 1 89 ? -8.807 3.025 -1.745 1.00 98.44 89 LEU A O 1
ATOM 685 N N . ILE A 1 90 ? -8.646 1.337 -0.261 1.00 98.50 90 ILE A N 1
ATOM 686 C CA . ILE A 1 90 ? -10.019 1.406 0.228 1.00 98.50 90 ILE A CA 1
ATOM 687 C C . ILE A 1 90 ? -9.967 1.701 1.723 1.00 98.50 90 ILE A C 1
ATOM 689 O O . ILE A 1 90 ? -9.258 1.017 2.462 1.00 98.50 90 ILE A O 1
ATOM 693 N N . ASP A 1 91 ? -10.715 2.703 2.168 1.00 97.81 91 ASP A N 1
ATOM 694 C CA . ASP A 1 91 ? -11.032 2.890 3.582 1.00 97.81 91 ASP A CA 1
ATOM 695 C C . ASP A 1 91 ? -12.181 1.945 3.947 1.00 97.81 91 ASP A C 1
ATOM 697 O O . ASP A 1 91 ? -13.300 2.095 3.460 1.00 97.81 91 ASP A O 1
ATOM 701 N N . LEU A 1 92 ? -11.901 0.944 4.780 1.00 97.19 92 LEU A N 1
ATOM 702 C CA . LEU A 1 92 ? -12.874 -0.069 5.189 1.00 97.19 92 LEU A CA 1
ATOM 703 C C . LEU A 1 92 ? -13.880 0.458 6.219 1.00 97.19 92 LEU A C 1
ATOM 705 O O . LEU A 1 92 ? -14.926 -0.163 6.397 1.00 97.19 92 LEU A O 1
ATOM 709 N N . ILE A 1 93 ? -13.599 1.587 6.879 1.00 95.31 93 ILE A N 1
ATOM 710 C CA . ILE A 1 93 ? -14.543 2.210 7.815 1.00 95.31 93 ILE A CA 1
ATOM 711 C C . ILE A 1 93 ? -15.653 2.915 7.031 1.00 95.31 93 ILE A C 1
ATOM 713 O O . ILE A 1 93 ? -16.831 2.735 7.334 1.00 95.31 93 ILE A O 1
ATOM 717 N N . SER A 1 94 ? -15.286 3.719 6.027 1.00 96.06 94 SER A N 1
ATOM 718 C CA . SER A 1 94 ? -16.258 4.453 5.202 1.00 96.06 94 SER A CA 1
ATOM 719 C C . SER A 1 94 ? -16.749 3.675 3.977 1.00 96.06 94 SER A C 1
ATOM 721 O O . SER A 1 94 ? -17.783 4.018 3.408 1.00 96.06 94 SER A O 1
ATOM 723 N N . GLY A 1 95 ? -16.015 2.644 3.552 1.00 95.38 95 GLY A N 1
ATOM 7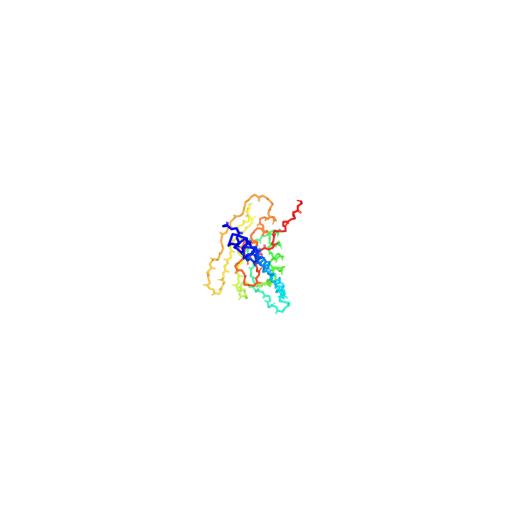24 C CA . GLY A 1 95 ? -16.239 1.927 2.295 1.00 95.38 95 GLY A CA 1
ATOM 725 C C . GLY A 1 95 ? -15.757 2.685 1.051 1.00 95.38 95 GLY A C 1
ATOM 726 O O . GLY A 1 95 ? -16.057 2.273 -0.069 1.00 95.38 95 GLY A O 1
ATOM 727 N N . THR A 1 96 ? -15.034 3.795 1.222 1.00 97.25 96 THR A N 1
ATOM 728 C CA . THR A 1 96 ? -14.630 4.671 0.115 1.00 97.25 96 THR A CA 1
ATOM 729 C C . THR A 1 96 ? -13.360 4.164 -0.567 1.00 97.25 96 THR A C 1
ATOM 731 O O . THR A 1 96 ? -12.361 3.874 0.091 1.00 97.25 96 THR A O 1
ATOM 734 N N . GLU A 1 97 ? -13.359 4.124 -1.901 1.00 98.00 97 GLU A N 1
ATOM 735 C CA . GLU A 1 97 ? -12.135 3.968 -2.695 1.00 98.00 97 GLU A CA 1
ATOM 736 C C . GLU A 1 97 ? -11.398 5.316 -2.757 1.00 98.00 97 GLU A C 1
ATOM 738 O O . GLU A 1 97 ? -11.876 6.273 -3.362 1.00 98.00 97 GLU A O 1
ATOM 743 N N . LEU A 1 98 ? -10.240 5.399 -2.101 1.00 97.62 98 LEU A N 1
ATOM 744 C CA . LEU A 1 98 ? -9.419 6.611 -2.006 1.00 97.62 98 LEU A CA 1
ATOM 745 C C . LEU A 1 98 ? -8.412 6.729 -3.154 1.00 97.62 98 LEU A C 1
ATOM 747 O O . LEU A 1 98 ? -8.034 7.828 -3.554 1.00 97.62 98 LEU A O 1
ATOM 751 N N . LEU A 1 99 ? -7.979 5.590 -3.695 1.00 98.06 99 LEU A N 1
ATOM 752 C CA . LEU A 1 99 ? -7.038 5.514 -4.805 1.00 98.06 99 LEU A CA 1
ATOM 753 C C . LEU A 1 99 ? -7.363 4.308 -5.685 1.00 98.06 99 LEU A C 1
ATOM 755 O O . LEU A 1 99 ? -7.671 3.236 -5.174 1.00 98.06 99 LEU A O 1
ATOM 759 N N . SER A 1 100 ? -7.203 4.471 -6.996 1.00 98.06 100 SER A N 1
ATOM 760 C CA . SER A 1 100 ? -7.125 3.385 -7.972 1.00 98.06 100 SER A CA 1
ATOM 761 C C . SER A 1 100 ? -6.171 3.795 -9.088 1.00 98.06 100 SER A C 1
ATOM 763 O O . SER A 1 100 ? -6.440 4.741 -9.833 1.00 98.06 100 SER A O 1
ATOM 765 N N . LYS A 1 101 ? -5.020 3.124 -9.176 1.00 98.00 101 LYS A N 1
ATOM 766 C CA . LYS A 1 101 ? -3.969 3.437 -10.152 1.00 98.00 101 LYS A CA 1
ATOM 767 C C . LYS A 1 101 ? -3.292 2.181 -10.686 1.00 98.00 101 LYS A C 1
ATOM 769 O O . LYS A 1 101 ? -3.205 1.156 -10.015 1.00 98.00 101 LYS A O 1
ATOM 774 N N . ALA A 1 102 ? -2.761 2.301 -11.898 1.00 97.44 102 ALA A N 1
ATOM 775 C CA . ALA A 1 102 ? -1.855 1.336 -12.502 1.00 97.44 102 ALA A CA 1
ATOM 776 C C . ALA A 1 102 ? -0.554 2.039 -12.888 1.00 97.44 102 ALA A C 1
ATOM 778 O O . ALA A 1 102 ? -0.571 3.165 -13.386 1.00 97.44 102 ALA A O 1
ATOM 779 N N . TYR A 1 103 ? 0.561 1.358 -12.671 1.00 96.69 103 TYR A N 1
ATOM 780 C CA . TYR A 1 103 ? 1.904 1.880 -12.879 1.00 96.69 103 TYR A CA 1
ATOM 781 C C . TYR A 1 103 ? 2.521 1.196 -14.092 1.00 96.69 103 TYR A C 1
ATOM 783 O O . TYR A 1 103 ? 2.232 0.041 -14.382 1.00 96.69 103 TYR A O 1
ATOM 791 N N . SER A 1 104 ? 3.346 1.908 -14.846 1.00 92.81 104 SER A N 1
ATOM 792 C CA . SER A 1 104 ? 4.015 1.366 -16.030 1.00 92.81 104 SER A CA 1
ATOM 793 C C . SER A 1 104 ? 5.395 1.983 -16.193 1.00 92.81 104 SER A C 1
ATOM 795 O O . SER A 1 104 ? 5.626 3.102 -15.740 1.00 92.81 104 SER A O 1
ATOM 797 N N . GLY A 1 105 ? 6.289 1.271 -16.880 1.00 90.94 105 GLY A N 1
ATOM 798 C CA . GLY A 1 105 ? 7.700 1.644 -16.974 1.00 90.94 105 GLY A CA 1
ATOM 799 C C . GLY A 1 105 ? 8.490 1.255 -15.720 1.00 90.94 105 GLY A C 1
ATOM 800 O O . GLY A 1 105 ? 7.919 0.849 -14.707 1.00 90.94 105 GLY A O 1
ATOM 801 N N . GLY A 1 106 ? 9.819 1.342 -15.800 1.00 91.12 106 GLY A N 1
ATOM 802 C CA . GLY A 1 106 ? 10.710 0.937 -14.708 1.00 91.12 106 GLY A CA 1
ATOM 803 C C . GLY A 1 106 ? 10.596 -0.547 -14.327 1.00 91.12 106 GLY A C 1
ATOM 804 O O . GLY A 1 106 ? 10.043 -1.362 -15.065 1.00 91.12 106 GLY A O 1
ATOM 805 N N . THR A 1 107 ? 11.143 -0.901 -13.163 1.00 94.94 107 THR A N 1
ATOM 806 C CA . THR A 1 107 ? 11.052 -2.254 -12.590 1.00 94.94 107 THR A CA 1
ATOM 807 C C . THR A 1 107 ? 9.767 -2.419 -11.772 1.00 94.94 107 THR A C 1
ATOM 809 O O . THR A 1 107 ? 9.217 -1.438 -11.271 1.00 94.94 107 THR A O 1
ATOM 812 N N . LEU A 1 108 ? 9.306 -3.660 -11.565 1.00 95.44 108 LEU A N 1
ATOM 813 C CA . LEU A 1 108 ? 8.151 -3.939 -10.693 1.00 95.44 108 LEU A CA 1
ATOM 814 C C . LEU A 1 108 ? 8.354 -3.404 -9.269 1.00 95.44 108 LEU A C 1
ATOM 816 O O . LEU A 1 108 ? 7.415 -2.895 -8.664 1.00 95.44 108 LEU A O 1
ATOM 820 N N . ARG A 1 109 ? 9.591 -3.448 -8.763 1.00 94.50 109 ARG A N 1
ATOM 821 C CA . ARG A 1 109 ? 9.968 -2.841 -7.485 1.00 94.50 109 ARG A CA 1
ATOM 822 C C . ARG A 1 109 ? 9.729 -1.330 -7.460 1.00 94.50 109 ARG A C 1
ATOM 824 O O . ARG A 1 109 ? 9.124 -0.830 -6.520 1.00 94.50 109 ARG A O 1
ATOM 831 N N . LEU A 1 110 ? 10.163 -0.602 -8.492 1.00 95.12 110 LEU A N 1
ATOM 832 C CA . LEU A 1 110 ? 9.915 0.842 -8.588 1.00 95.12 110 LEU A CA 1
ATOM 833 C C . LEU A 1 110 ? 8.419 1.157 -8.675 1.00 95.12 110 LEU A C 1
ATOM 835 O O . LEU A 1 110 ? 7.958 2.116 -8.063 1.00 95.12 110 LEU A O 1
ATOM 839 N N . GLN A 1 111 ? 7.654 0.337 -9.393 1.00 96.94 111 GLN A N 1
ATOM 840 C CA . GLN A 1 111 ? 6.201 0.483 -9.466 1.00 96.94 111 GLN A CA 1
ATOM 841 C C . GLN A 1 111 ? 5.521 0.222 -8.109 1.00 96.94 111 GLN A C 1
ATOM 843 O O . GLN A 1 111 ? 4.587 0.934 -7.752 1.00 96.94 111 GLN A O 1
ATOM 848 N N . ALA A 1 112 ? 6.003 -0.754 -7.334 1.00 97.00 112 ALA A N 1
ATOM 849 C CA . ALA A 1 112 ? 5.526 -1.023 -5.978 1.00 97.00 112 ALA A CA 1
ATOM 850 C C . ALA A 1 112 ? 5.795 0.163 -5.035 1.00 97.00 112 ALA A C 1
ATOM 852 O O . ALA A 1 112 ? 4.874 0.625 -4.363 1.00 97.00 112 ALA A O 1
ATOM 853 N N . HIS A 1 113 ? 7.014 0.714 -5.061 1.00 96.06 113 HIS A N 1
ATOM 854 C CA . HIS A 1 113 ? 7.352 1.932 -4.317 1.00 96.06 113 HIS A CA 1
ATOM 855 C C . HIS A 1 113 ? 6.458 3.110 -4.725 1.00 96.06 113 HIS A C 1
ATOM 857 O O . HIS A 1 113 ? 5.953 3.825 -3.864 1.00 96.06 113 HIS A O 1
ATOM 863 N N . ALA A 1 114 ? 6.207 3.296 -6.026 1.00 95.75 114 ALA A N 1
ATOM 864 C CA . ALA A 1 114 ? 5.330 4.355 -6.525 1.00 95.75 114 ALA A CA 1
ATOM 865 C C . ALA A 1 114 ? 3.882 4.208 -6.024 1.00 95.75 114 ALA A C 1
ATOM 867 O O . ALA A 1 114 ? 3.277 5.206 -5.630 1.00 95.75 114 ALA A O 1
ATOM 868 N N . LEU A 1 115 ? 3.353 2.978 -5.978 1.00 96.81 115 LEU A N 1
ATOM 869 C CA . LEU A 1 115 ? 2.040 2.697 -5.394 1.00 96.81 115 LEU A CA 1
ATOM 870 C C . LEU A 1 115 ? 1.978 3.108 -3.924 1.00 96.81 115 LEU A C 1
ATOM 872 O O . LEU A 1 115 ? 1.060 3.825 -3.530 1.00 96.81 115 LEU A O 1
ATOM 876 N N . VAL A 1 116 ? 2.952 2.689 -3.115 1.00 95.94 116 VAL A N 1
ATOM 877 C CA . VAL A 1 116 ? 2.966 3.043 -1.689 1.00 95.94 116 VAL A CA 1
ATOM 878 C C . VAL A 1 116 ? 3.105 4.552 -1.505 1.00 95.94 116 VAL A C 1
ATOM 880 O O . VAL A 1 116 ? 2.413 5.134 -0.674 1.00 95.94 116 VAL A O 1
ATOM 883 N N . ASN A 1 117 ? 3.916 5.212 -2.332 1.00 93.88 117 ASN A N 1
ATOM 884 C CA . ASN A 1 117 ? 4.093 6.659 -2.267 1.00 93.88 117 ASN A CA 1
ATOM 885 C C . ASN A 1 117 ? 2.801 7.436 -2.548 1.00 93.88 117 ASN A C 1
ATOM 887 O O . ASN A 1 117 ? 2.545 8.456 -1.910 1.00 93.88 117 ASN A O 1
ATOM 891 N N . ASP A 1 118 ? 1.991 6.949 -3.488 1.00 95.00 118 ASP A N 1
ATOM 892 C CA . ASP A 1 118 ? 0.682 7.518 -3.801 1.00 95.00 118 ASP A CA 1
ATOM 893 C C . ASP A 1 118 ? -0.374 7.209 -2.725 1.00 95.00 118 ASP A C 1
ATOM 895 O O . ASP A 1 118 ? -1.346 7.951 -2.600 1.00 95.00 118 ASP A O 1
ATOM 899 N N . ILE A 1 119 ? -0.195 6.141 -1.939 1.00 95.00 119 ILE A N 1
ATOM 900 C CA . ILE A 1 119 ? -1.062 5.788 -0.804 1.00 95.00 119 ILE A CA 1
ATOM 901 C C . ILE A 1 119 ? -0.799 6.696 0.403 1.00 95.00 119 ILE A C 1
ATOM 903 O O . ILE A 1 119 ? -1.748 7.089 1.081 1.00 95.00 119 ILE A O 1
ATOM 907 N N . THR A 1 120 ? 0.460 7.057 0.673 1.00 92.19 120 THR A N 1
ATOM 908 C CA . THR A 1 120 ? 0.855 7.780 1.896 1.00 92.19 120 THR A CA 1
ATOM 909 C C . THR A 1 120 ? 0.025 9.035 2.208 1.00 92.19 120 THR A C 1
ATOM 911 O O . THR A 1 120 ? -0.365 9.186 3.365 1.00 92.19 120 THR A O 1
ATOM 914 N N . PRO A 1 121 ? -0.318 9.913 1.239 1.00 91.38 121 PRO A N 1
ATOM 915 C CA . PRO A 1 121 ? -1.115 11.113 1.507 1.00 91.38 121 PRO A CA 1
ATOM 916 C C . PRO A 1 121 ? -2.520 10.841 2.056 1.00 91.38 121 PRO A C 1
ATOM 918 O O . PRO A 1 121 ? -3.118 11.732 2.653 1.00 91.38 121 PRO A O 1
ATOM 921 N N . PHE A 1 122 ? -3.054 9.636 1.846 1.00 92.88 122 PHE A N 1
ATOM 922 C CA . PHE A 1 122 ? -4.365 9.227 2.348 1.00 92.88 122 PHE A CA 1
ATOM 923 C C . PHE A 1 122 ? -4.304 8.630 3.760 1.00 92.88 122 PHE A C 1
ATOM 925 O O . PHE A 1 122 ? -5.345 8.442 4.388 1.00 92.88 122 PHE A O 1
ATOM 932 N N . LEU A 1 123 ? -3.106 8.316 4.265 1.00 90.62 123 LEU A N 1
ATOM 933 C CA . LEU A 1 123 ? -2.929 7.699 5.573 1.00 90.62 123 LEU A CA 1
ATOM 934 C C . LEU A 1 123 ? -2.793 8.777 6.666 1.00 90.62 123 LEU A C 1
ATOM 936 O O . LEU A 1 123 ? -1.976 9.697 6.542 1.00 90.62 123 LEU A O 1
ATOM 940 N N . PRO A 1 124 ? -3.555 8.672 7.768 1.00 88.00 124 PRO A N 1
ATOM 941 C CA . PRO A 1 124 ? -3.539 9.668 8.834 1.00 88.00 124 PRO A CA 1
ATOM 942 C C . PRO A 1 124 ? -2.158 9.751 9.495 1.00 88.00 124 PRO A C 1
ATOM 944 O O . PRO A 1 124 ? -1.548 8.733 9.813 1.00 88.00 124 PRO A O 1
ATOM 947 N N . ASN A 1 125 ? -1.673 10.974 9.730 1.00 81.31 125 ASN A N 1
ATOM 948 C CA . ASN A 1 125 ? -0.396 11.262 10.399 1.00 81.31 125 ASN A CA 1
ATOM 949 C C . ASN A 1 125 ? 0.849 10.621 9.744 1.00 81.31 125 ASN A C 1
ATOM 951 O O . ASN A 1 125 ? 1.863 10.438 10.415 1.00 81.31 125 ASN A O 1
ATOM 955 N N . ARG A 1 126 ? 0.809 10.266 8.448 1.00 75.06 126 ARG A N 1
ATOM 956 C CA . ARG A 1 126 ? 1.951 9.651 7.728 1.00 75.06 126 ARG A CA 1
ATOM 957 C C . ARG A 1 126 ? 2.668 10.561 6.725 1.00 75.06 126 ARG A C 1
ATOM 959 O O . ARG A 1 126 ? 3.615 10.129 6.077 1.00 75.06 126 ARG A O 1
ATOM 966 N N . GLY A 1 127 ? 2.310 11.847 6.690 1.00 63.69 127 GLY A N 1
ATOM 967 C CA . GLY A 1 127 ? 3.031 12.879 5.939 1.00 63.69 127 GLY A CA 1
ATOM 968 C C . GLY A 1 127 ? 2.983 12.705 4.415 1.00 63.69 127 GLY A C 1
ATOM 969 O O . GLY A 1 127 ? 2.232 11.899 3.874 1.00 63.69 127 GLY A O 1
ATOM 970 N N . LYS A 1 128 ? 3.774 13.508 3.695 1.00 61.72 128 LYS A N 1
ATOM 971 C CA . LYS A 1 128 ? 3.923 13.414 2.234 1.00 61.72 128 LYS A CA 1
ATOM 972 C C . LYS A 1 128 ? 4.948 12.310 1.937 1.00 61.72 128 LYS A C 1
ATOM 974 O O . LYS A 1 128 ? 6.031 12.344 2.512 1.00 61.72 128 LYS A O 1
ATOM 979 N N . GLY A 1 129 ? 4.591 11.333 1.099 1.00 55.31 129 GLY A N 1
ATOM 980 C CA . GLY A 1 129 ? 5.344 10.089 0.885 1.00 55.31 129 GLY A CA 1
ATOM 981 C C . GLY A 1 129 ? 6.863 10.252 0.744 1.00 55.31 129 GLY A C 1
ATOM 982 O O . GLY A 1 129 ? 7.340 10.999 -0.106 1.00 55.31 129 GLY A O 1
ATOM 983 N N . ILE A 1 130 ? 7.612 9.524 1.579 1.00 55.03 130 ILE A N 1
ATOM 984 C CA . ILE A 1 130 ? 9.084 9.439 1.558 1.00 55.03 130 ILE A CA 1
ATOM 985 C C . ILE A 1 130 ? 9.608 8.236 0.750 1.00 55.03 130 ILE A C 1
ATOM 987 O O . ILE A 1 130 ? 10.808 7.976 0.752 1.00 55.03 130 ILE A O 1
ATOM 991 N N . ALA A 1 131 ? 8.744 7.492 0.047 1.00 52.44 131 ALA A N 1
ATOM 992 C CA . ALA A 1 131 ? 9.127 6.248 -0.636 1.00 52.44 131 ALA A CA 1
ATOM 993 C C . ALA A 1 131 ? 9.959 6.473 -1.914 1.00 52.44 131 ALA A C 1
ATOM 995 O O . ALA A 1 131 ? 10.472 5.521 -2.497 1.00 52.44 131 ALA A O 1
ATOM 996 N N . LEU A 1 132 ? 10.153 7.728 -2.333 1.00 54.97 132 LEU A N 1
ATOM 997 C CA . LEU A 1 132 ? 11.178 8.096 -3.305 1.00 54.97 132 LEU A CA 1
ATOM 998 C C . LEU A 1 132 ? 12.279 8.868 -2.578 1.00 54.97 132 LEU A C 1
ATOM 1000 O O . LEU A 1 132 ? 12.198 10.083 -2.404 1.00 54.97 132 LEU A O 1
ATOM 1004 N N . THR A 1 133 ? 13.327 8.163 -2.151 1.00 52.59 133 THR A N 1
ATOM 1005 C CA . THR A 1 133 ? 14.585 8.825 -1.792 1.00 52.59 133 THR A CA 1
ATOM 1006 C C . THR A 1 133 ? 15.185 9.410 -3.068 1.00 52.59 133 THR A C 1
ATOM 1008 O O . THR A 1 133 ? 15.850 8.719 -3.836 1.00 52.59 133 THR A O 1
ATOM 1011 N N . HIS A 1 134 ? 14.923 10.688 -3.327 1.00 51.94 134 HIS A N 1
ATOM 1012 C CA . HIS A 1 134 ? 15.638 11.435 -4.353 1.00 51.94 134 HIS A CA 1
ATOM 1013 C C . HIS A 1 134 ? 17.003 11.828 -3.782 1.00 51.94 134 HIS A C 1
ATOM 1015 O O . HIS A 1 134 ? 17.104 12.761 -2.989 1.00 51.94 134 HIS A O 1
ATOM 1021 N N . ILE A 1 135 ? 18.054 11.097 -4.157 1.00 46.25 135 ILE A N 1
ATOM 1022 C CA . ILE A 1 135 ? 19.429 11.532 -3.902 1.00 46.25 135 ILE A CA 1
ATOM 1023 C C . ILE A 1 135 ? 19.721 12.645 -4.912 1.00 46.25 135 ILE A C 1
ATOM 1025 O O . ILE A 1 135 ? 19.812 12.383 -6.110 1.00 46.25 135 ILE A O 1
ATOM 1029 N N . ALA A 1 136 ? 19.804 13.888 -4.439 1.00 39.34 136 ALA A N 1
ATOM 1030 C CA . ALA A 1 136 ? 20.351 14.980 -5.234 1.00 39.34 136 ALA A CA 1
ATOM 1031 C C . ALA A 1 136 ? 21.865 14.759 -5.377 1.00 39.34 136 ALA A C 1
ATOM 1033 O O . ALA A 1 136 ? 22.542 14.519 -4.374 1.00 39.34 136 ALA A O 1
ATOM 1034 N N . PHE A 1 137 ? 22.365 14.796 -6.610 1.00 49.91 137 PHE A N 1
ATOM 1035 C CA . PHE A 1 137 ? 23.791 14.817 -6.934 1.00 49.91 137 PHE A CA 1
ATOM 1036 C C . PHE A 1 137 ? 24.205 16.222 -7.367 1.00 49.91 137 PHE A C 1
ATOM 1038 O O . PHE A 1 137 ? 23.366 16.912 -7.992 1.00 49.91 137 PHE A O 1
#

Secondary structure (DSSP, 8-state):
--SHHHHHHHHSTTS--------------------TTPPPEEEEEES--HHHHHHHHHHHHHTTEEE--GGG-SEEEEEE-SSS-EEEEEETTTTEEEEEEE--SS-HHHHHHHHHHHHGGGSTT--S---S-----

Radius of gyration: 28.81 Å; chains: 1; bounding box: 40×99×38 Å

Sequence (137 aa):
MSRKIKITLALLCLASIVEFSVAQEEIVITKQTWALNEKPLPIAVSGFTGEVHNVIRFDLEVLGCKIVSTNEAQFLVIGSNEGRVQGKLIDLISGTELLSKAYSGGTLRLQAHALVNDITPFLPNRGKGIALTHIAF

pLDDT: mean 80.68, std 20.26, range [39.34, 98.5]

Foldseek 3Di:
DPPVVVVVVVVVVPPDPPPPPPPPPPPPPPPPPPPPPDQAAEEEEDAEDDPLSVLLVVLSVVLRHDYDDPVPHQWYWYFYCPVWTWIWIAGPVVRDTPDTDTDDDDDNSVRSLVVNQVCQVVDPPSPRRPSDPDDDD